Protein AF-A0AA35M141-F1 (afdb_monomer)

Solvent-accessible surface area (backbone atoms only — not comparable to full-atom values): 10469 Å² total; per-residue (Å²): 115,66,69,62,53,54,52,52,53,51,51,53,50,52,52,52,51,51,57,64,67,68,66,64,81,79,81,68,75,78,83,77,78,74,66,85,62,54,47,80,46,77,44,63,83,53,70,72,65,33,50,53,55,52,52,51,52,48,52,45,29,60,78,39,38,83,39,45,42,36,39,36,29,45,73,90,48,51,71,56,51,57,52,49,32,53,51,38,29,72,76,30,77,71,26,56,68,63,45,78,40,7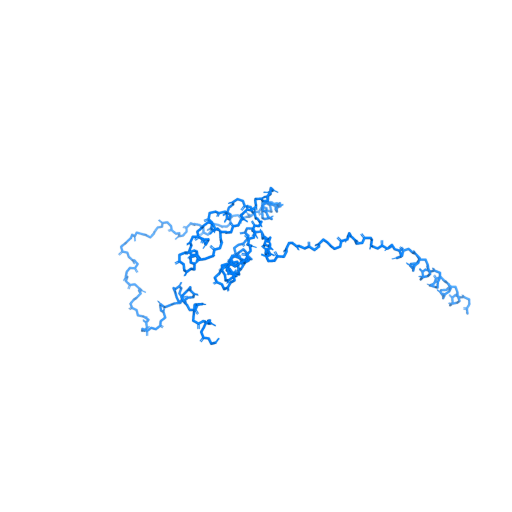8,49,90,76,74,56,72,78,76,68,52,77,81,67,85,72,80,79,72,78,79,76,80,76,74,83,83,74,68,98,82,70,76,86,74,81,81,82,85,72,77,98,79,88,87,55,83,83,66,43,69,76,57,62,68,66,70,78,79,78,125

Structure (mmCIF, N/CA/C/O backbone):
data_AF-A0AA35M141-F1
#
_entry.id   AF-A0AA35M141-F1
#
loop_
_atom_site.group_PDB
_atom_site.id
_atom_site.type_symbol
_atom_site.label_atom_id
_atom_site.label_alt_id
_atom_site.label_comp_id
_atom_site.label_asym_id
_atom_site.label_entity_id
_atom_site.label_seq_id
_atom_site.pdbx_PDB_ins_code
_atom_site.Cartn_x
_atom_site.Cartn_y
_atom_site.Cartn_z
_atom_site.occupancy
_atom_site.B_iso_or_equiv
_atom_site.auth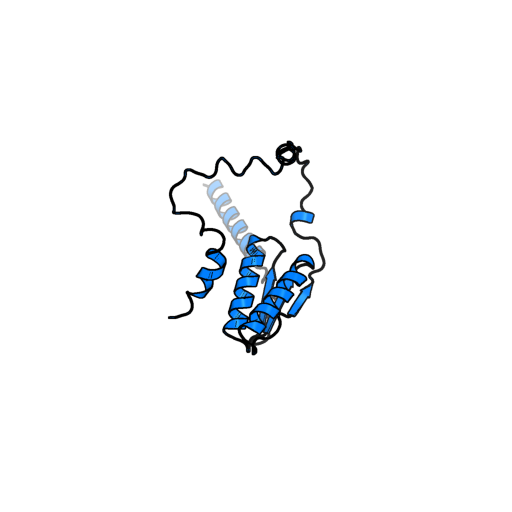_seq_id
_atom_site.auth_comp_id
_atom_site.auth_asym_id
_atom_site.auth_atom_id
_atom_site.pdbx_PDB_model_num
ATOM 1 N N . MET A 1 1 ? 8.895 -4.343 -65.685 1.00 69.69 1 MET A N 1
ATOM 2 C CA . MET A 1 1 ? 8.131 -5.394 -64.968 1.00 69.69 1 MET A CA 1
ATOM 3 C C . MET A 1 1 ? 8.953 -6.046 -63.851 1.00 69.69 1 MET A C 1
ATOM 5 O O . MET A 1 1 ? 8.459 -6.121 -62.736 1.00 69.69 1 MET A O 1
ATOM 9 N N . PHE A 1 2 ? 10.220 -6.403 -64.102 1.00 75.00 2 PHE A N 1
ATOM 10 C CA . PHE A 1 2 ? 11.123 -7.065 -63.142 1.00 75.0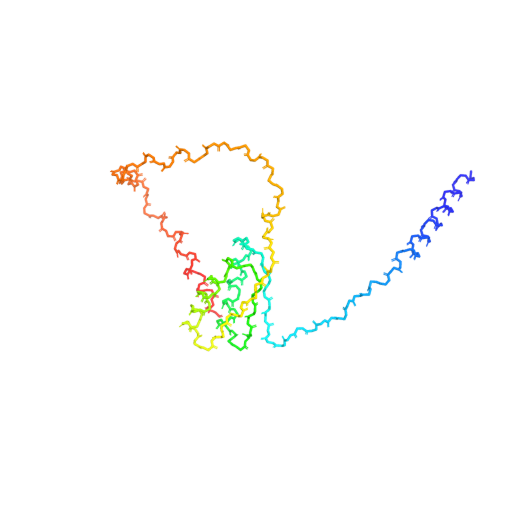0 2 PHE A CA 1
ATOM 11 C C . PHE A 1 2 ? 11.345 -6.350 -61.797 1.00 75.00 2 PHE A C 1
ATOM 13 O O . PHE A 1 2 ? 11.306 -7.001 -60.761 1.00 75.00 2 PHE A O 1
ATOM 20 N N . ILE A 1 3 ? 11.491 -5.019 -61.779 1.00 85.31 3 ILE A N 1
ATOM 21 C CA . ILE A 1 3 ? 11.687 -4.258 -60.526 1.00 85.31 3 ILE A CA 1
ATOM 22 C C . ILE A 1 3 ? 10.501 -4.417 -59.563 1.00 85.31 3 ILE A C 1
ATOM 24 O O . ILE A 1 3 ? 10.692 -4.563 -58.363 1.00 85.31 3 ILE A O 1
ATOM 28 N N . ARG A 1 4 ? 9.267 -4.446 -60.082 1.00 77.94 4 ARG A N 1
ATOM 29 C CA . ARG A 1 4 ? 8.067 -4.618 -59.249 1.00 77.94 4 ARG A CA 1
ATOM 30 C C . ARG A 1 4 ? 8.006 -6.016 -58.639 1.00 77.94 4 ARG A C 1
ATOM 32 O O . ARG A 1 4 ? 7.627 -6.151 -57.486 1.00 77.94 4 ARG A O 1
ATOM 39 N N . ILE A 1 5 ? 8.426 -7.031 -59.396 1.00 87.19 5 ILE A N 1
ATOM 40 C CA . ILE A 1 5 ? 8.489 -8.417 -58.921 1.00 87.19 5 ILE A CA 1
ATOM 41 C C . ILE A 1 5 ? 9.535 -8.538 -57.805 1.00 87.19 5 ILE A C 1
ATOM 43 O O . ILE A 1 5 ? 9.215 -9.081 -56.755 1.00 87.19 5 ILE A O 1
ATOM 47 N N . LEU A 1 6 ? 10.724 -7.949 -57.982 1.00 89.75 6 LEU A N 1
ATOM 48 C CA . LEU A 1 6 ? 11.794 -7.970 -56.977 1.00 89.75 6 LEU A CA 1
ATOM 49 C C . LEU A 1 6 ? 11.372 -7.304 -55.655 1.00 89.75 6 LEU A C 1
ATOM 51 O O . LEU A 1 6 ? 11.623 -7.845 -54.577 1.00 89.75 6 LEU A O 1
ATOM 55 N N . LEU A 1 7 ? 10.695 -6.153 -55.735 1.00 89.81 7 LEU A N 1
ATOM 56 C CA . LEU A 1 7 ? 10.190 -5.440 -54.557 1.00 89.81 7 LEU A CA 1
ATOM 57 C C . LEU A 1 7 ? 9.111 -6.241 -53.822 1.00 89.81 7 LEU A C 1
ATOM 59 O O . LEU A 1 7 ? 9.149 -6.332 -52.596 1.00 89.81 7 LEU A O 1
ATOM 63 N N . LEU A 1 8 ? 8.184 -6.858 -54.560 1.00 90.75 8 LEU A N 1
ATOM 64 C CA . LEU A 1 8 ? 7.135 -7.690 -53.971 1.00 90.75 8 LEU A CA 1
ATOM 65 C C . LEU A 1 8 ? 7.723 -8.916 -53.273 1.00 90.75 8 LEU A C 1
ATOM 67 O O . LEU A 1 8 ? 7.346 -9.202 -52.142 1.00 90.75 8 LEU A O 1
ATOM 71 N N . THR A 1 9 ? 8.688 -9.599 -53.895 1.00 91.25 9 THR A N 1
ATOM 72 C CA . THR A 1 9 ? 9.352 -10.755 -53.275 1.00 91.25 9 THR A CA 1
ATOM 73 C C . THR A 1 9 ? 10.167 -10.363 -52.047 1.00 91.25 9 THR A C 1
ATOM 75 O O . THR A 1 9 ? 10.114 -11.062 -51.040 1.00 91.25 9 THR A O 1
ATOM 78 N N . GLY A 1 10 ? 10.871 -9.226 -52.087 1.00 92.88 10 GLY A N 1
ATOM 79 C CA . GLY A 1 10 ? 11.631 -8.727 -50.940 1.00 92.88 10 GLY A CA 1
ATOM 80 C C . GLY A 1 10 ? 10.730 -8.376 -49.754 1.00 92.88 10 GLY A C 1
ATOM 81 O O . GLY A 1 10 ? 11.033 -8.755 -48.625 1.00 92.88 10 GLY A O 1
ATOM 82 N N . ALA A 1 11 ? 9.588 -7.732 -50.012 1.00 92.31 11 ALA A N 1
ATOM 83 C CA . ALA A 1 11 ? 8.597 -7.426 -48.982 1.00 92.31 11 ALA A CA 1
ATOM 84 C C . ALA A 1 11 ? 7.992 -8.698 -48.367 1.00 92.31 11 ALA A C 1
ATOM 86 O O . ALA A 1 11 ? 7.819 -8.773 -47.152 1.00 92.31 11 ALA A O 1
ATOM 87 N N . LEU A 1 12 ? 7.721 -9.714 -49.192 1.00 94.69 12 LEU A N 1
ATOM 88 C CA . LEU A 1 12 ? 7.166 -10.992 -48.740 1.00 94.69 12 LEU A CA 1
ATOM 89 C C . LEU A 1 12 ? 8.154 -11.747 -47.842 1.00 94.69 12 LEU A C 1
ATOM 91 O O . LEU A 1 12 ? 7.768 -12.249 -46.789 1.00 94.69 12 LEU A O 1
ATOM 95 N N . ILE A 1 13 ? 9.437 -11.756 -48.212 1.00 94.88 13 ILE A N 1
ATOM 96 C CA . ILE A 1 13 ? 10.504 -12.356 -47.401 1.00 94.88 13 ILE A CA 1
ATOM 97 C C . ILE A 1 13 ? 10.682 -11.582 -46.091 1.00 94.88 13 ILE A C 1
ATOM 99 O O . ILE A 1 13 ? 10.724 -12.195 -45.028 1.00 94.88 13 ILE A O 1
ATOM 103 N N . ALA A 1 14 ? 10.738 -10.249 -46.138 1.00 92.62 14 ALA A N 1
ATOM 104 C CA . ALA A 1 14 ? 10.888 -9.423 -44.940 1.00 92.62 14 ALA A CA 1
ATOM 105 C C . ALA A 1 14 ? 9.722 -9.615 -43.955 1.00 92.62 14 ALA A C 1
ATOM 107 O O . ALA A 1 14 ? 9.954 -9.753 -42.755 1.00 92.62 14 ALA A O 1
ATOM 108 N N . ALA A 1 15 ? 8.483 -9.696 -44.453 1.00 90.25 15 ALA A N 1
ATOM 109 C CA . ALA A 1 15 ? 7.307 -9.974 -43.631 1.00 90.25 15 ALA A CA 1
ATOM 110 C C . ALA A 1 15 ? 7.364 -11.374 -43.001 1.00 90.25 15 ALA A C 1
ATOM 112 O O . ALA A 1 15 ? 7.037 -11.538 -41.827 1.00 90.25 15 ALA A O 1
ATOM 113 N N . PHE A 1 16 ? 7.823 -12.374 -43.757 1.00 91.50 16 PHE A N 1
ATOM 114 C CA . PHE A 1 16 ? 7.967 -13.740 -43.258 1.00 91.50 16 PHE A CA 1
ATOM 115 C C . PHE A 1 16 ? 9.036 -13.837 -42.161 1.00 91.50 16 PHE A C 1
ATOM 117 O O . PHE A 1 16 ? 8.805 -14.447 -41.120 1.00 91.50 16 PHE A O 1
ATOM 124 N N . VAL A 1 17 ? 10.180 -13.172 -42.346 1.00 92.06 17 VAL A N 1
ATOM 125 C CA . VAL A 1 17 ? 11.247 -13.101 -41.336 1.00 92.06 17 VAL A CA 1
ATOM 126 C C . VAL A 1 17 ? 10.770 -12.358 -40.088 1.00 92.06 17 VAL A C 1
ATOM 128 O O . VAL A 1 17 ? 10.988 -12.843 -38.981 1.00 92.06 17 VAL A O 1
ATOM 131 N N . ALA A 1 18 ? 10.072 -11.229 -40.244 1.00 87.25 18 ALA A N 1
ATOM 132 C CA . ALA A 1 18 ? 9.508 -10.487 -39.118 1.00 87.25 18 ALA A CA 1
ATOM 133 C C . ALA A 1 18 ? 8.501 -11.332 -38.322 1.00 87.25 18 ALA A C 1
ATOM 135 O O . ALA A 1 18 ? 8.544 -11.340 -37.097 1.00 87.25 18 ALA A O 1
ATOM 136 N N . PHE A 1 19 ? 7.650 -12.104 -39.001 1.00 86.31 19 PHE A N 1
ATOM 137 C CA . PHE A 1 19 ? 6.692 -12.998 -38.351 1.00 86.31 19 PHE A CA 1
ATOM 138 C C . PHE A 1 19 ? 7.377 -14.093 -37.515 1.00 86.31 19 PHE A C 1
ATOM 140 O O . PHE A 1 19 ? 6.985 -14.346 -36.373 1.00 86.31 19 PHE A O 1
ATOM 147 N N . TYR A 1 20 ? 8.439 -14.704 -38.050 1.00 83.88 20 TYR A N 1
ATOM 148 C CA . TYR A 1 20 ? 9.210 -15.718 -37.325 1.00 83.88 20 TYR A CA 1
ATOM 149 C C . TYR A 1 20 ? 10.034 -15.133 -36.169 1.00 83.88 20 TYR A C 1
ATOM 151 O O . TYR A 1 20 ? 10.125 -15.768 -35.123 1.00 83.88 20 TYR A O 1
ATOM 159 N N . LEU A 1 21 ? 10.590 -13.923 -36.311 1.00 81.75 21 LEU A N 1
ATOM 160 C CA . LEU A 1 21 ? 11.329 -13.255 -35.229 1.00 81.75 21 LEU A CA 1
ATOM 161 C C . LEU A 1 21 ? 10.414 -12.692 -34.131 1.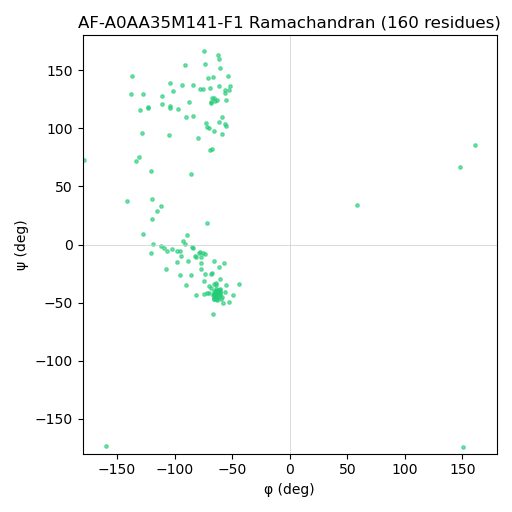00 81.75 21 LEU A C 1
ATOM 163 O O . LEU A 1 21 ? 10.815 -12.661 -32.972 1.00 81.75 21 LEU A O 1
ATOM 167 N N . SER A 1 22 ? 9.195 -12.257 -34.462 1.00 76.50 22 SER A N 1
ATOM 168 C CA . SER A 1 22 ? 8.241 -11.718 -33.479 1.00 76.50 22 SER A CA 1
ATOM 169 C C .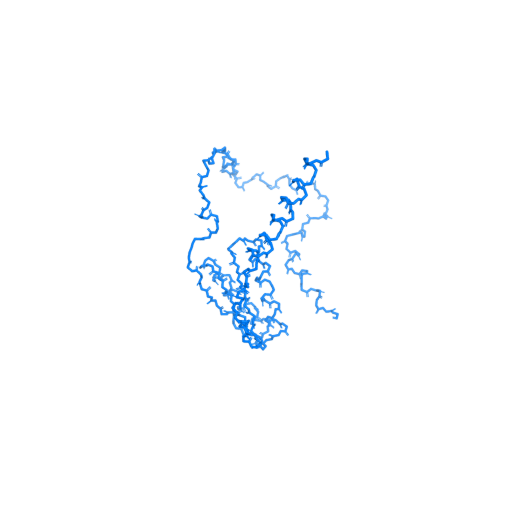 SER A 1 22 ? 7.609 -12.786 -32.584 1.00 76.50 22 SER A C 1
ATOM 171 O O . SER A 1 22 ? 6.940 -12.443 -31.611 1.00 76.50 22 SER A O 1
ATOM 173 N N . SER A 1 23 ? 7.828 -14.069 -32.871 1.00 66.88 23 SER A N 1
ATOM 174 C CA . SER A 1 23 ? 7.295 -15.176 -32.079 1.00 66.88 23 SER A CA 1
ATOM 175 C C . SER A 1 23 ? 8.219 -15.512 -30.904 1.00 66.88 23 SER A C 1
ATOM 177 O O . SER A 1 23 ? 8.739 -16.620 -30.817 1.00 66.88 23 SER A O 1
ATOM 179 N N . SER A 1 24 ? 8.438 -14.558 -29.996 1.00 73.75 24 SER A N 1
ATOM 180 C CA . SER A 1 24 ? 8.924 -14.879 -28.651 1.00 73.75 24 SER A CA 1
ATOM 181 C C . SER A 1 24 ? 7.690 -15.101 -27.781 1.00 73.75 24 SER A C 1
ATOM 183 O O . SER A 1 24 ? 6.972 -14.131 -27.527 1.00 73.75 24 SER A O 1
ATOM 185 N N . PRO A 1 25 ? 7.382 -16.338 -27.347 1.00 71.44 25 PRO A N 1
ATOM 186 C CA . PRO A 1 25 ? 6.355 -16.554 -26.344 1.00 71.44 25 PRO A CA 1
ATOM 187 C C . PRO A 1 25 ? 6.785 -15.765 -25.113 1.00 71.44 25 PRO A C 1
ATOM 189 O O . PRO A 1 25 ? 7.801 -16.072 -24.495 1.00 71.44 25 PRO A O 1
ATOM 192 N N . GLU A 1 26 ? 6.074 -14.685 -24.815 1.00 73.19 26 GLU A N 1
ATOM 193 C CA . GLU A 1 26 ? 6.271 -13.956 -23.575 1.00 73.19 26 GLU A CA 1
ATOM 194 C C . GLU A 1 26 ? 5.841 -14.911 -22.462 1.00 73.19 26 GLU A C 1
ATOM 196 O O . GLU A 1 26 ? 4.647 -15.123 -22.227 1.00 73.19 26 GLU A O 1
ATOM 201 N N . GLU A 1 27 ? 6.824 -15.584 -21.863 1.00 77.06 27 GLU A N 1
ATOM 202 C CA . GLU A 1 27 ? 6.637 -16.472 -20.726 1.00 77.06 27 GLU A CA 1
ATOM 203 C C . GLU A 1 27 ? 6.224 -15.595 -19.548 1.00 77.06 27 GLU A C 1
ATOM 205 O O . GLU A 1 27 ? 7.034 -15.109 -18.758 1.00 77.06 27 GLU A O 1
ATOM 210 N N . ARG A 1 28 ? 4.927 -15.283 -19.504 1.00 73.81 28 ARG A N 1
ATOM 211 C CA . ARG A 1 28 ? 4.353 -14.514 -18.416 1.00 73.81 28 ARG A CA 1
ATOM 212 C C . ARG A 1 28 ? 4.498 -15.367 -17.164 1.00 73.81 28 ARG A C 1
ATOM 214 O O . ARG A 1 28 ? 4.013 -16.504 -17.171 1.00 73.81 28 ARG A O 1
ATOM 221 N N . PRO A 1 29 ? 5.150 -14.855 -16.106 1.00 81.31 29 PRO A N 1
ATOM 222 C CA . PRO A 1 29 ? 5.238 -15.595 -14.862 1.00 81.31 29 PRO A CA 1
ATOM 223 C C . PRO A 1 29 ? 3.820 -15.980 -14.421 1.00 81.31 29 PRO A C 1
ATOM 225 O O . PRO A 1 29 ? 2.872 -15.222 -14.678 1.00 81.31 29 PRO A O 1
ATOM 228 N N . PRO A 1 30 ? 3.645 -17.158 -13.799 1.00 79.50 30 PRO A N 1
ATOM 229 C CA . PRO A 1 30 ? 2.335 -17.608 -13.360 1.00 79.50 30 PRO A CA 1
ATOM 230 C C . PRO A 1 30 ? 1.688 -16.515 -12.512 1.00 79.50 30 PRO A C 1
ATOM 232 O O . PRO A 1 30 ? 2.335 -15.928 -11.645 1.00 79.50 30 PRO A O 1
ATOM 235 N N . TYR A 1 31 ? 0.418 -16.218 -12.791 1.00 75.75 31 TYR A N 1
ATOM 236 C CA . TYR A 1 31 ? -0.321 -15.200 -12.056 1.00 75.75 31 TYR A CA 1
ATOM 237 C C . TYR A 1 31 ? -0.398 -15.605 -10.582 1.00 75.75 31 TYR A C 1
ATOM 239 O O . TYR A 1 31 ? -1.133 -16.522 -10.212 1.00 75.75 31 TYR A O 1
ATOM 247 N N . ILE A 1 32 ? 0.393 -14.937 -9.743 1.00 79.38 32 ILE A N 1
ATOM 248 C CA . ILE A 1 32 ? 0.374 -15.140 -8.300 1.00 79.38 32 ILE A CA 1
ATOM 249 C C . ILE A 1 32 ? -0.914 -14.496 -7.794 1.00 79.38 32 ILE A C 1
ATOM 251 O O . ILE A 1 32 ? -1.022 -13.272 -7.726 1.00 79.38 32 ILE A O 1
ATOM 255 N N . GLN A 1 33 ? -1.910 -15.322 -7.469 1.00 76.38 33 GLN A N 1
ATOM 256 C CA . GLN A 1 33 ? -3.103 -14.828 -6.795 1.00 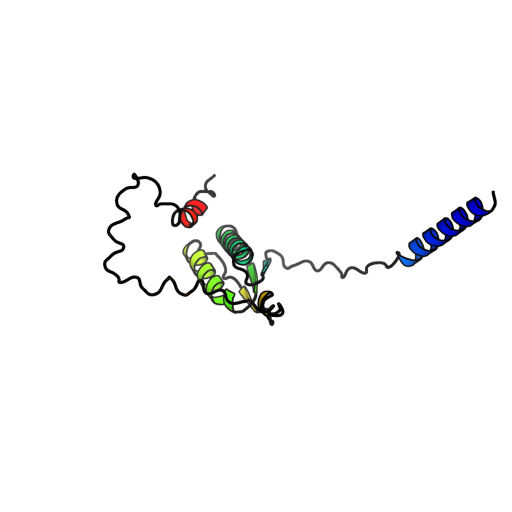76.38 33 GLN A CA 1
ATOM 257 C C . GLN A 1 33 ? -2.705 -14.277 -5.425 1.00 76.38 33 GLN A C 1
ATOM 259 O O . GLN A 1 33 ? -2.076 -14.967 -4.620 1.00 76.38 33 GLN A O 1
ATOM 264 N N . GLY A 1 34 ? -3.060 -13.015 -5.179 1.00 73.94 34 GLY A N 1
ATOM 265 C CA . GLY A 1 34 ? -2.869 -12.376 -3.884 1.00 73.94 34 GLY A CA 1
ATOM 266 C C . GLY A 1 34 ? -3.666 -13.074 -2.779 1.00 73.94 34 GLY A C 1
ATOM 267 O O . GLY A 1 34 ? -4.604 -13.834 -3.033 1.00 73.94 34 GLY A O 1
ATOM 268 N N . ARG A 1 35 ? -3.297 -12.806 -1.525 1.00 83.81 35 ARG A N 1
ATOM 269 C CA . ARG A 1 35 ? -4.030 -13.305 -0.356 1.00 83.81 35 ARG A CA 1
ATOM 270 C C . ARG A 1 35 ? -5.464 -12.757 -0.362 1.00 83.81 35 ARG A C 1
ATOM 272 O O . ARG A 1 35 ? -5.685 -11.580 -0.631 1.00 83.81 35 ARG A O 1
ATOM 279 N N . ASN A 1 36 ? -6.442 -13.615 -0.069 1.00 84.75 36 ASN A N 1
ATOM 280 C CA . ASN A 1 36 ? -7.842 -13.198 0.002 1.00 84.75 36 ASN A CA 1
ATOM 281 C C . ASN A 1 36 ? -8.063 -12.234 1.184 1.00 84.75 36 ASN A C 1
ATOM 283 O O . 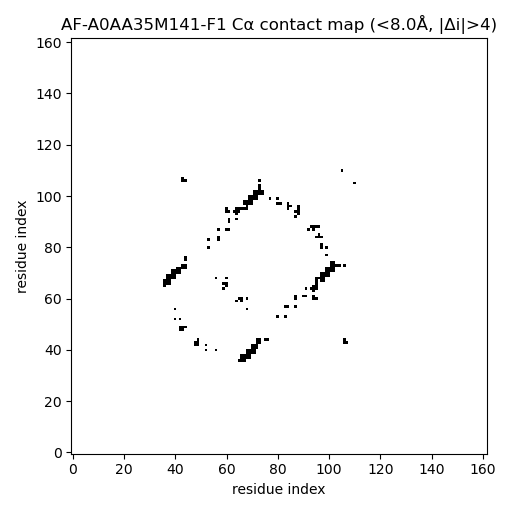ASN A 1 36 ? -7.470 -12.427 2.245 1.00 84.75 36 ASN A O 1
ATOM 287 N N . ARG A 1 37 ? -8.948 -11.244 1.002 1.00 88.56 37 ARG A N 1
ATOM 288 C CA . ARG A 1 37 ? -9.239 -10.152 1.952 1.00 88.56 37 ARG A CA 1
ATOM 289 C C . ARG A 1 37 ? -8.017 -9.306 2.308 1.00 88.56 37 ARG A C 1
ATOM 291 O O . ARG A 1 37 ? -7.903 -8.814 3.426 1.00 88.56 37 ARG A O 1
ATOM 298 N N . THR A 1 38 ? -7.113 -9.130 1.355 1.00 90.75 38 THR A N 1
ATOM 299 C CA . THR A 1 38 ? -5.913 -8.321 1.536 1.00 90.75 38 THR A CA 1
ATOM 300 C C . THR A 1 38 ? -5.809 -7.298 0.414 1.00 90.75 38 THR A C 1
ATOM 302 O O . THR A 1 38 ? -5.894 -7.649 -0.762 1.00 90.75 38 THR A O 1
ATOM 305 N N . ALA A 1 39 ? -5.614 -6.034 0.777 1.00 91.12 39 ALA A N 1
ATOM 306 C CA . ALA A 1 39 ? -5.346 -4.944 -0.149 1.00 91.12 39 ALA A CA 1
ATOM 307 C C . ALA A 1 39 ? -3.897 -4.479 0.028 1.00 91.12 39 ALA A C 1
ATOM 309 O O . ALA A 1 39 ? -3.473 -4.182 1.144 1.00 91.12 39 ALA A O 1
ATOM 310 N N . LEU A 1 40 ? -3.140 -4.415 -1.068 1.00 92.06 40 LEU A N 1
ATOM 311 C CA . LEU A 1 40 ? -1.779 -3.883 -1.087 1.00 92.06 40 LEU A CA 1
ATOM 312 C C . LEU A 1 40 ? -1.764 -2.565 -1.858 1.00 92.06 40 LEU A C 1
ATOM 314 O O . LEU A 1 40 ? -2.076 -2.536 -3.048 1.00 92.06 40 LEU A O 1
ATOM 318 N N . PHE A 1 41 ? -1.351 -1.498 -1.186 1.00 92.38 41 PHE A N 1
ATOM 319 C CA . PHE A 1 41 ? -1.071 -0.210 -1.805 1.00 92.38 41 PHE A CA 1
ATOM 320 C C . PHE A 1 41 ? 0.430 -0.048 -1.978 1.00 92.38 41 PHE A C 1
ATOM 322 O O . PHE A 1 41 ? 1.191 -0.269 -1.041 1.00 92.38 41 PHE A O 1
ATOM 329 N N . ILE A 1 42 ? 0.851 0.359 -3.171 1.00 90.75 42 ILE A N 1
ATOM 330 C CA . ILE A 1 42 ? 2.241 0.701 -3.465 1.00 90.75 42 ILE A CA 1
ATOM 331 C C . ILE A 1 42 ? 2.224 2.132 -3.975 1.00 90.75 42 ILE A C 1
ATOM 333 O O . ILE A 1 42 ? 1.594 2.412 -4.995 1.00 90.75 42 ILE A O 1
ATOM 337 N N . SER A 1 43 ? 2.879 3.046 -3.267 1.00 88.12 43 SER A N 1
ATOM 338 C CA . SER A 1 43 ? 2.918 4.449 -3.680 1.00 88.12 43 SER A CA 1
ATOM 339 C C . SER A 1 43 ? 4.304 5.039 -3.517 1.00 88.12 43 SER A C 1
ATOM 341 O O . SER A 1 43 ? 4.983 4.779 -2.529 1.00 88.12 43 SER A O 1
ATOM 343 N N . ASN A 1 44 ? 4.666 5.932 -4.430 1.00 83.88 44 ASN A N 1
ATOM 344 C CA . ASN A 1 44 ? 5.761 6.859 -4.207 1.00 83.88 44 ASN A CA 1
ATOM 345 C C . ASN A 1 44 ? 5.334 7.969 -3.220 1.00 83.88 44 ASN A C 1
ATOM 347 O O . ASN A 1 44 ? 4.151 8.153 -2.933 1.00 83.88 44 ASN A O 1
ATOM 351 N N . ILE A 1 45 ? 6.295 8.727 -2.699 1.00 79.94 45 ILE A N 1
ATOM 352 C CA . ILE A 1 45 ? 6.087 9.717 -1.629 1.00 79.94 45 ILE A CA 1
ATOM 353 C C . ILE A 1 45 ? 5.401 11.008 -2.152 1.00 79.94 45 ILE A C 1
ATOM 355 O O . ILE A 1 45 ? 5.017 11.874 -1.362 1.00 79.94 45 ILE A O 1
ATOM 359 N N . GLU A 1 46 ? 5.213 11.181 -3.469 1.00 80.94 46 GLU A N 1
ATOM 360 C CA . GLU A 1 46 ? 4.590 12.395 -4.016 1.00 80.94 46 GLU A CA 1
ATOM 361 C C . GLU A 1 46 ? 3.198 12.644 -3.415 1.00 80.94 46 GLU A C 1
ATOM 363 O O . GLU A 1 46 ? 2.333 11.764 -3.392 1.00 80.94 46 GLU A O 1
ATOM 368 N N . HIS A 1 47 ? 2.960 13.875 -2.954 1.00 73.81 47 HIS A N 1
ATOM 369 C CA . HIS A 1 47 ? 1.764 14.236 -2.185 1.00 73.81 47 HIS A CA 1
ATOM 370 C C . HIS A 1 47 ? 0.439 14.014 -2.923 1.00 73.81 47 HIS A C 1
ATOM 372 O O . HIS A 1 47 ? -0.566 13.746 -2.277 1.00 73.81 47 HIS A O 1
ATOM 378 N N . GLY A 1 48 ? 0.415 14.109 -4.254 1.00 81.62 48 GLY A N 1
ATOM 379 C CA . GLY A 1 48 ? -0.812 13.888 -5.022 1.00 81.62 48 GLY A CA 1
ATOM 380 C C . GLY A 1 48 ? -1.277 12.436 -4.941 1.00 81.62 48 GLY A C 1
ATOM 381 O O . GLY A 1 48 ? -2.367 12.148 -4.452 1.00 81.62 48 GLY A O 1
ATOM 382 N N . LEU A 1 49 ? -0.424 11.514 -5.389 1.00 81.94 49 LEU A N 1
ATOM 383 C CA . LEU A 1 49 ? -0.779 10.102 -5.505 1.00 81.94 49 LEU A CA 1
ATOM 384 C C . LEU A 1 49 ? -0.888 9.422 -4.133 1.00 81.94 49 LEU A C 1
ATOM 386 O O . LEU A 1 49 ? -1.843 8.682 -3.896 1.00 81.94 49 LEU A O 1
ATOM 390 N N . SER A 1 50 ? 0.043 9.716 -3.219 1.00 85.31 50 SER A N 1
ATOM 391 C CA . SER A 1 50 ? 0.056 9.121 -1.876 1.00 85.31 50 SER A CA 1
ATOM 392 C C . SER A 1 50 ? -1.190 9.478 -1.061 1.00 85.31 50 SER A C 1
ATOM 394 O O . SER A 1 50 ? -1.772 8.602 -0.433 1.00 85.31 50 SER A O 1
ATOM 396 N N . ASN A 1 51 ? -1.674 10.723 -1.119 1.00 89.50 51 ASN A N 1
ATOM 397 C CA . ASN A 1 51 ? -2.870 11.121 -0.370 1.00 89.50 51 ASN A CA 1
ATOM 398 C C . ASN A 1 51 ? -4.129 10.380 -0.837 1.00 89.50 51 ASN A C 1
ATOM 400 O O . ASN A 1 51 ? -4.949 9.999 -0.005 1.00 89.50 51 ASN A O 1
ATOM 404 N N . VAL A 1 52 ? -4.271 10.147 -2.147 1.00 90.12 52 VAL A N 1
ATOM 405 C CA . VAL A 1 52 ? -5.399 9.372 -2.687 1.00 90.12 52 VAL A CA 1
ATOM 406 C C . VAL A 1 52 ? -5.344 7.939 -2.166 1.00 90.12 52 VAL A C 1
ATOM 408 O O . VAL A 1 52 ? -6.340 7.445 -1.653 1.00 90.12 52 VAL A O 1
ATOM 411 N N . HIS A 1 53 ? -4.170 7.305 -2.213 1.00 92.25 53 HIS A N 1
ATOM 412 C CA . HIS A 1 53 ? -3.993 5.929 -1.739 1.00 92.25 53 HIS A CA 1
ATOM 413 C C . HIS A 1 53 ? -4.271 5.807 -0.237 1.00 92.25 53 HIS A C 1
ATOM 415 O O . HIS A 1 53 ? -4.935 4.868 0.192 1.00 92.25 53 HIS A O 1
ATOM 421 N N . ILE A 1 54 ? -3.831 6.785 0.556 1.00 91.69 54 ILE A N 1
ATOM 422 C CA . ILE A 1 54 ? -4.108 6.854 1.994 1.00 91.69 54 ILE A CA 1
ATOM 423 C C . ILE A 1 54 ? -5.609 7.024 2.267 1.00 91.69 54 ILE A C 1
ATOM 425 O O . ILE A 1 54 ? -6.156 6.336 3.127 1.00 91.69 54 ILE A O 1
ATOM 429 N N . ALA A 1 55 ? -6.293 7.908 1.535 1.00 91.69 55 ALA A N 1
ATOM 430 C CA . ALA A 1 55 ? -7.733 8.112 1.691 1.00 91.69 55 ALA A CA 1
ATOM 431 C C . ALA A 1 55 ? -8.522 6.847 1.320 1.00 91.69 55 ALA A C 1
ATOM 433 O O . ALA A 1 55 ? -9.439 6.450 2.040 1.00 91.69 55 ALA A O 1
ATOM 434 N N . THR A 1 56 ? -8.128 6.173 0.238 1.00 93.44 56 THR A N 1
ATOM 435 C CA . THR A 1 56 ? -8.711 4.888 -0.156 1.00 93.44 56 THR A CA 1
ATOM 436 C C . THR A 1 56 ? -8.465 3.818 0.907 1.00 93.44 56 THR A C 1
ATOM 438 O O . THR A 1 56 ? -9.404 3.122 1.283 1.00 93.44 56 THR A O 1
ATOM 441 N N . ALA A 1 57 ? -7.247 3.718 1.447 1.00 92.44 57 ALA A N 1
ATOM 442 C CA . ALA A 1 57 ? -6.921 2.793 2.531 1.00 92.44 57 ALA A CA 1
ATOM 443 C C . ALA A 1 57 ? -7.786 3.037 3.782 1.00 92.44 57 ALA A C 1
ATOM 445 O O . ALA A 1 57 ? -8.348 2.085 4.322 1.00 92.44 57 ALA A O 1
ATOM 446 N N . SER A 1 58 ? -7.964 4.300 4.194 1.00 91.75 58 SER A N 1
ATOM 447 C CA . SER A 1 58 ? -8.856 4.665 5.309 1.00 91.75 58 SER A CA 1
ATOM 448 C C . SER A 1 58 ? -10.297 4.245 5.031 1.00 91.75 58 SER A C 1
ATOM 450 O O . SER A 1 58 ? -10.929 3.610 5.867 1.00 91.75 58 SER A O 1
ATOM 452 N N . SER A 1 59 ? -10.810 4.537 3.832 1.00 92.81 59 SER A N 1
ATOM 453 C CA . SER A 1 59 ? -12.179 4.184 3.448 1.00 92.81 59 SER A CA 1
ATOM 454 C C . SER A 1 59 ? -12.417 2.670 3.450 1.00 92.81 59 SER A C 1
ATOM 456 O O . SER A 1 59 ? -13.470 2.218 3.902 1.00 92.81 59 SER A O 1
ATOM 458 N N . ILE A 1 60 ? -11.442 1.872 3.003 1.00 92.19 60 ILE A N 1
ATOM 459 C CA . ILE A 1 60 ? -11.530 0.407 3.063 1.00 92.19 60 ILE A CA 1
ATOM 460 C C . ILE A 1 60 ? -11.606 -0.061 4.514 1.00 92.19 60 ILE A C 1
ATOM 462 O O . ILE A 1 60 ? -12.490 -0.843 4.838 1.00 92.19 60 ILE A O 1
ATOM 466 N N . LEU A 1 61 ? -10.733 0.440 5.388 1.00 91.56 61 LEU A N 1
ATOM 467 C CA . LEU A 1 61 ? -10.727 0.055 6.801 1.00 91.56 61 LEU A CA 1
ATOM 468 C C . LEU A 1 61 ? -12.007 0.471 7.540 1.00 91.56 61 LEU A C 1
ATOM 470 O O . LEU A 1 61 ? -12.457 -0.241 8.435 1.00 91.56 61 LEU A O 1
ATOM 474 N N . GLU A 1 62 ? -12.604 1.603 7.163 1.00 91.56 62 GLU A N 1
ATOM 475 C CA . GLU A 1 62 ? -13.857 2.084 7.749 1.00 91.56 62 GLU A CA 1
ATOM 476 C C . GLU A 1 62 ? -15.062 1.220 7.358 1.00 91.56 62 GLU A C 1
ATOM 478 O O . GLU A 1 62 ? -15.905 0.941 8.210 1.00 91.56 62 GLU A O 1
ATOM 483 N N . ASN A 1 63 ? -15.146 0.809 6.089 1.00 91.81 63 ASN A N 1
ATOM 484 C CA . ASN A 1 63 ? -16.316 0.111 5.541 1.00 91.81 63 ASN A CA 1
ATOM 485 C C . ASN A 1 63 ? -16.182 -1.422 5.567 1.00 91.81 63 ASN A C 1
ATOM 487 O O . ASN A 1 63 ? -17.189 -2.126 5.620 1.00 91.81 63 ASN A O 1
ATOM 491 N N . TYR A 1 64 ? -14.953 -1.939 5.537 1.00 92.62 64 TYR A N 1
ATOM 492 C CA . TYR A 1 64 ? -14.629 -3.365 5.445 1.00 92.62 64 TYR A CA 1
ATOM 493 C C . TYR A 1 64 ? -13.541 -3.731 6.471 1.00 92.62 64 TYR A C 1
ATOM 495 O O . TYR A 1 64 ? -12.385 -3.971 6.108 1.00 92.62 64 TYR A O 1
ATOM 503 N N . PRO A 1 65 ? -13.882 -3.770 7.774 1.00 88.00 65 PRO A N 1
ATOM 504 C CA . PRO A 1 65 ? -12.911 -3.979 8.854 1.00 88.00 65 PRO A CA 1
ATOM 505 C C . PRO A 1 65 ? -12.249 -5.370 8.838 1.00 88.00 65 PRO A C 1
ATOM 507 O O . PRO A 1 65 ? -11.245 -5.598 9.513 1.00 88.00 65 PRO A O 1
ATOM 510 N N . ASP A 1 66 ? -12.796 -6.321 8.080 1.00 89.75 66 ASP A N 1
ATOM 511 C CA . ASP A 1 66 ? -12.240 -7.660 7.902 1.00 89.75 66 ASP A CA 1
ATOM 512 C C . ASP A 1 66 ? -11.043 -7.697 6.934 1.00 89.75 66 ASP A C 1
ATOM 514 O O . ASP A 1 66 ? -10.224 -8.624 7.021 1.00 89.75 66 ASP A O 1
ATOM 518 N N . ILE A 1 67 ? -10.904 -6.687 6.067 1.00 91.31 67 ILE A N 1
ATOM 519 C CA . ILE A 1 67 ? -9.832 -6.581 5.072 1.00 91.31 67 ILE A CA 1
ATOM 520 C C . ILE A 1 67 ? -8.526 -6.105 5.721 1.00 91.31 67 ILE A C 1
ATOM 522 O O . ILE A 1 67 ? -8.482 -5.141 6.480 1.00 91.31 67 ILE A O 1
ATOM 526 N N . GLU A 1 68 ? -7.431 -6.782 5.386 1.00 92.94 68 GLU A N 1
ATOM 527 C CA . GLU A 1 68 ? -6.075 -6.397 5.779 1.00 92.94 68 GLU A CA 1
ATOM 528 C C . GLU A 1 68 ? -5.486 -5.432 4.760 1.00 92.94 68 GLU A C 1
ATOM 530 O O . GLU A 1 68 ? -5.385 -5.751 3.574 1.00 92.94 68 GLU A O 1
ATOM 535 N N . VAL A 1 69 ? -5.082 -4.252 5.224 1.00 93.25 69 VAL A N 1
ATOM 536 C CA . VAL A 1 69 ? -4.468 -3.238 4.372 1.00 93.25 69 VAL A CA 1
ATOM 537 C C . VAL A 1 69 ? -2.966 -3.208 4.621 1.00 93.25 69 VAL A C 1
ATOM 539 O O . VAL A 1 69 ? -2.506 -2.882 5.715 1.00 93.25 69 VAL A O 1
ATOM 542 N N . HIS A 1 70 ? -2.205 -3.526 3.579 1.00 94.12 70 HIS A N 1
ATOM 543 C CA . HIS A 1 70 ? -0.760 -3.364 3.536 1.00 94.12 70 HIS A CA 1
ATOM 544 C C . HIS A 1 70 ? -0.406 -2.148 2.694 1.00 94.12 70 HIS A C 1
ATOM 546 O O . HIS A 1 70 ? -0.982 -1.928 1.626 1.00 94.12 70 HIS A O 1
ATOM 552 N N . TYR A 1 71 ? 0.571 -1.380 3.154 1.00 93.62 71 TYR A N 1
ATOM 553 C CA . TYR A 1 71 ? 1.004 -0.172 2.476 1.00 93.62 71 TYR A CA 1
ATOM 554 C C . TYR A 1 71 ? 2.520 -0.186 2.317 1.00 93.62 71 TYR A C 1
ATOM 556 O O . TYR A 1 71 ? 3.243 -0.145 3.306 1.00 93.62 71 TYR A O 1
ATOM 564 N N . ALA A 1 72 ? 2.993 -0.232 1.076 1.00 92.44 72 ALA A N 1
ATOM 565 C CA . ALA A 1 72 ? 4.404 -0.194 0.731 1.00 92.44 72 ALA A CA 1
ATOM 566 C C . ALA A 1 72 ? 4.796 1.194 0.199 1.00 92.44 72 ALA A C 1
ATOM 568 O O . ALA A 1 72 ? 4.248 1.663 -0.805 1.00 92.44 72 ALA A O 1
ATOM 569 N N . SER A 1 73 ? 5.718 1.869 0.886 1.00 90.38 73 SER A N 1
ATOM 570 C CA . SER A 1 73 ? 6.231 3.199 0.515 1.00 90.38 73 SER A CA 1
ATOM 571 C C . SER A 1 73 ? 7.580 3.456 1.190 1.00 90.38 73 SER A C 1
ATOM 573 O O . SER A 1 73 ? 8.139 2.566 1.811 1.00 90.38 73 SER A O 1
ATOM 575 N N . PHE A 1 74 ? 8.125 4.661 1.072 1.00 88.81 74 PHE A N 1
ATOM 576 C CA . PHE A 1 74 ? 9.368 5.059 1.733 1.00 88.81 74 PHE A CA 1
ATOM 577 C C . PHE A 1 74 ? 9.092 5.683 3.113 1.00 88.81 74 PHE A C 1
ATOM 579 O O . PHE A 1 74 ? 8.039 6.305 3.310 1.00 88.81 74 PHE A O 1
ATOM 586 N N . SER A 1 75 ? 10.065 5.610 4.033 1.00 85.56 75 SER A N 1
ATOM 587 C CA . SER A 1 75 ? 9.950 5.953 5.475 1.00 85.56 75 SER A CA 1
ATOM 588 C C . SER A 1 75 ? 9.199 7.241 5.810 1.00 85.56 75 SER A C 1
ATOM 590 O O . SER A 1 75 ? 8.478 7.304 6.798 1.00 85.56 75 SER A O 1
ATOM 592 N N . SER A 1 76 ? 9.300 8.272 4.973 1.00 82.81 76 SER A N 1
ATOM 593 C CA . SER A 1 76 ? 8.583 9.544 5.160 1.00 82.81 76 SER A CA 1
ATOM 594 C C . SER A 1 76 ? 7.046 9.441 5.266 1.00 82.81 76 SER A C 1
ATOM 596 O O . SER A 1 76 ? 6.398 10.419 5.652 1.00 82.81 76 SER A O 1
ATOM 598 N N . LEU A 1 77 ? 6.448 8.309 4.876 1.00 84.44 77 LEU A N 1
ATOM 599 C CA . LEU A 1 77 ? 5.000 8.096 4.899 1.00 84.44 77 LEU A CA 1
ATOM 600 C C . LEU A 1 77 ? 4.511 7.324 6.135 1.00 84.44 77 LEU A C 1
ATOM 602 O O . LEU A 1 77 ? 3.317 7.380 6.429 1.00 84.44 77 LEU A O 1
ATOM 606 N N . ASP A 1 78 ? 5.407 6.673 6.875 1.00 86.94 78 ASP A N 1
ATOM 607 C CA . ASP A 1 78 ? 5.065 5.810 8.014 1.00 86.94 78 ASP A CA 1
ATOM 608 C C . ASP A 1 78 ? 4.273 6.569 9.095 1.00 86.94 78 ASP A C 1
ATOM 610 O O . ASP A 1 78 ? 3.136 6.226 9.424 1.00 86.94 78 ASP A O 1
ATOM 614 N N . ASP A 1 79 ? 4.784 7.732 9.516 1.00 88.38 79 ASP A N 1
ATOM 615 C CA . ASP A 1 79 ? 4.123 8.608 10.494 1.00 88.38 79 ASP A CA 1
ATOM 616 C C . ASP A 1 79 ? 2.696 9.009 10.090 1.00 88.38 79 ASP A C 1
ATOM 618 O O . ASP A 1 79 ? 1.818 9.203 10.938 1.00 88.38 79 ASP A O 1
ATOM 622 N N . LYS A 1 80 ? 2.450 9.183 8.786 1.00 88.00 80 LYS A N 1
ATOM 623 C CA . LYS A 1 80 ? 1.127 9.557 8.270 1.00 88.00 80 LYS A CA 1
ATOM 624 C C . LYS A 1 80 ? 0.178 8.368 8.318 1.00 88.00 80 LYS A C 1
ATOM 626 O O . LYS A 1 80 ? -0.966 8.536 8.740 1.00 88.00 80 LYS A O 1
ATOM 631 N N . LEU A 1 81 ? 0.652 7.187 7.934 1.00 89.75 81 LEU A N 1
ATOM 632 C CA . LEU A 1 81 ? -0.129 5.952 7.975 1.00 89.75 81 LEU A CA 1
ATOM 633 C C . LEU A 1 81 ? -0.498 5.578 9.413 1.00 89.75 81 LEU A C 1
ATOM 635 O O . LEU A 1 81 ? -1.660 5.270 9.674 1.00 89.75 81 LEU A O 1
ATOM 639 N N . ALA A 1 82 ? 0.429 5.726 10.362 1.00 91.00 82 ALA A N 1
ATOM 640 C CA . ALA A 1 82 ? 0.163 5.499 11.781 1.00 91.00 82 ALA A CA 1
ATOM 641 C C . ALA A 1 82 ? -0.935 6.431 12.331 1.00 91.00 82 ALA A C 1
ATOM 643 O O . ALA A 1 82 ? -1.792 6.012 13.113 1.00 91.00 82 ALA A O 1
ATOM 644 N N . ARG A 1 83 ? -0.952 7.705 11.911 1.00 89.94 83 ARG A N 1
ATOM 645 C CA . ARG A 1 83 ? -2.013 8.657 12.297 1.00 89.94 83 ARG A CA 1
ATOM 646 C C . ARG A 1 83 ? -3.365 8.278 11.707 1.00 89.94 83 ARG A C 1
ATOM 648 O O . ARG A 1 83 ? -4.365 8.347 12.417 1.00 89.94 83 ARG A O 1
ATOM 655 N N . VAL A 1 84 ? -3.391 7.883 10.437 1.00 88.94 84 VAL A N 1
ATOM 656 C CA . VAL A 1 84 ? -4.621 7.478 9.744 1.00 88.94 84 VAL A CA 1
ATOM 657 C C . VAL A 1 84 ? -5.187 6.209 10.366 1.00 88.94 84 VAL A C 1
ATOM 659 O O . VAL A 1 84 ? -6.351 6.202 10.736 1.00 88.94 84 VAL A O 1
ATOM 662 N N . SER A 1 85 ? -4.349 5.201 10.610 1.00 89.94 85 SER A N 1
ATOM 663 C CA . SER A 1 85 ? -4.733 3.967 11.302 1.00 89.94 85 SER A CA 1
ATOM 664 C C . SER A 1 85 ? -5.416 4.247 12.650 1.00 89.94 85 SER A C 1
ATOM 666 O O . SER A 1 85 ? -6.530 3.787 12.900 1.00 89.94 85 SER A O 1
ATOM 668 N N . LYS A 1 86 ? -4.808 5.100 13.488 1.00 91.00 86 LYS A N 1
ATOM 669 C CA . LYS A 1 86 ? -5.392 5.511 14.777 1.00 91.00 86 LYS A CA 1
ATOM 670 C C . LYS A 1 86 ? -6.715 6.256 14.619 1.00 91.00 86 LYS A C 1
ATOM 672 O O . LYS A 1 86 ? -7.632 6.044 15.408 1.00 91.00 86 LYS A O 1
ATOM 677 N N . PHE A 1 87 ? -6.818 7.136 13.625 1.00 89.31 87 PHE A N 1
ATOM 678 C CA . PHE A 1 87 ? -8.051 7.871 13.349 1.00 89.31 87 PHE A CA 1
ATOM 679 C C . PHE A 1 87 ? -9.179 6.930 12.910 1.00 89.31 87 PHE A C 1
ATOM 681 O O . PHE A 1 87 ? -10.295 7.018 13.421 1.00 89.31 87 PHE A O 1
ATOM 688 N N . THR A 1 88 ? -8.878 5.984 12.023 1.00 88.69 88 THR A N 1
ATOM 689 C CA . THR A 1 88 ? -9.846 4.993 11.559 1.00 88.69 88 THR A CA 1
ATOM 690 C C . THR A 1 88 ? -10.296 4.076 12.692 1.00 88.69 88 THR A C 1
ATOM 692 O O . THR A 1 88 ? -11.492 3.848 12.831 1.00 88.69 88 THR A O 1
ATOM 695 N N . GLN A 1 89 ? -9.387 3.627 13.561 1.00 90.88 89 GLN A N 1
ATOM 696 C CA . GLN A 1 89 ? -9.736 2.841 14.753 1.00 90.88 89 GLN A CA 1
ATOM 697 C C . GLN A 1 89 ? -10.598 3.623 15.751 1.00 90.88 89 GLN A C 1
ATOM 699 O O . GLN A 1 89 ? -11.483 3.053 16.385 1.00 90.88 89 GLN A O 1
ATOM 704 N N . ALA A 1 90 ? -10.376 4.935 15.880 1.00 89.94 90 ALA A N 1
ATOM 705 C CA . ALA A 1 90 ? -11.217 5.786 16.719 1.00 89.94 90 ALA A CA 1
ATOM 706 C C . ALA A 1 90 ? -12.656 5.890 16.183 1.00 89.94 90 ALA A C 1
ATOM 708 O O . ALA A 1 90 ? -13.596 5.976 16.972 1.00 89.94 90 ALA A O 1
ATOM 709 N N . LYS A 1 91 ? -12.835 5.866 14.855 1.00 90.00 91 LYS A N 1
ATOM 710 C CA . LYS A 1 91 ? -14.152 5.899 14.198 1.00 90.00 91 LYS A CA 1
ATOM 711 C C . LYS A 1 91 ? -14.823 4.522 14.166 1.00 90.00 91 LYS A C 1
ATOM 713 O O . LYS A 1 91 ? -16.007 4.406 14.471 1.00 90.00 91 LYS A O 1
ATOM 718 N N . THR A 1 92 ? -14.055 3.491 13.840 1.00 88.69 92 THR A N 1
ATOM 719 C CA . THR A 1 92 ? -14.491 2.101 13.722 1.00 88.69 92 THR A CA 1
ATOM 720 C C . THR A 1 92 ? -13.554 1.225 14.558 1.00 88.69 92 THR A C 1
ATOM 722 O O . THR A 1 92 ? -12.513 0.800 14.060 1.00 88.69 92 THR A O 1
ATOM 725 N N . PRO A 1 93 ? -13.915 0.882 15.809 1.00 89.69 93 PRO A N 1
ATOM 726 C CA . PRO A 1 93 ? -13.046 0.101 16.700 1.00 89.69 93 PRO A CA 1
ATOM 727 C C . PRO A 1 93 ? -12.691 -1.302 16.188 1.00 89.69 93 PRO A C 1
ATOM 729 O O . PRO A 1 93 ? -11.738 -1.910 16.662 1.00 89.69 93 PRO A O 1
ATOM 732 N N . ALA A 1 94 ? -13.469 -1.828 15.238 1.00 88.31 94 ALA A N 1
ATOM 733 C CA . ALA A 1 94 ? -13.219 -3.114 14.592 1.00 88.31 94 ALA A CA 1
ATOM 734 C C . ALA A 1 94 ? -12.179 -3.040 13.456 1.00 88.31 94 ALA A C 1
ATOM 736 O O . ALA A 1 94 ? -11.766 -4.084 12.956 1.00 88.31 94 ALA A O 1
ATOM 737 N N . ALA A 1 95 ? -11.781 -1.839 13.024 1.00 89.06 95 ALA A N 1
ATOM 738 C CA . ALA A 1 95 ? -10.838 -1.663 11.928 1.00 89.06 95 ALA A CA 1
ATOM 739 C C . ALA A 1 95 ? -9.427 -2.124 12.321 1.00 89.06 95 ALA A C 1
ATOM 741 O O . ALA A 1 95 ? -8.912 -1.787 13.389 1.00 89.06 95 ALA A O 1
ATOM 742 N N . LYS A 1 96 ? -8.782 -2.877 11.427 1.00 90.25 96 LYS A N 1
ATOM 743 C CA . LYS A 1 96 ? -7.392 -3.314 11.596 1.00 90.25 96 LYS A CA 1
ATOM 744 C C . LYS A 1 96 ? -6.413 -2.155 11.377 1.00 90.25 96 LYS A C 1
ATOM 746 O O . LYS A 1 96 ? -6.710 -1.189 10.682 1.00 90.25 96 LYS A O 1
ATOM 751 N N . GLU A 1 97 ? -5.225 -2.266 11.966 1.00 92.69 97 GLU A N 1
ATOM 752 C CA . GLU A 1 97 ? -4.115 -1.348 11.699 1.00 92.69 97 GLU A CA 1
ATOM 753 C C . GLU A 1 97 ? -3.528 -1.562 10.294 1.00 92.69 97 GLU A C 1
ATOM 755 O O . GLU A 1 97 ? -3.430 -2.694 9.815 1.00 92.69 97 GLU A O 1
ATOM 760 N N . ILE A 1 98 ? -3.116 -0.471 9.638 1.00 92.88 98 ILE A N 1
ATOM 761 C CA . ILE A 1 98 ? -2.398 -0.532 8.358 1.00 92.88 98 ILE A CA 1
ATOM 762 C C . ILE A 1 98 ? -1.009 -1.129 8.597 1.00 92.88 98 ILE A C 1
ATOM 764 O O . ILE A 1 98 ? -0.215 -0.578 9.354 1.00 92.88 98 ILE A O 1
ATOM 768 N N . THR A 1 99 ? -0.685 -2.221 7.904 1.00 93.94 99 THR A N 1
ATOM 769 C CA . THR A 1 99 ? 0.658 -2.813 7.961 1.00 93.94 99 THR A CA 1
ATOM 770 C C . THR A 1 99 ? 1.581 -2.098 6.979 1.00 93.94 99 THR A C 1
ATOM 772 O O . THR A 1 99 ? 1.423 -2.235 5.762 1.00 93.94 99 THR A O 1
ATOM 775 N N . TYR A 1 100 ? 2.543 -1.343 7.499 1.00 93.12 100 TYR A N 1
ATOM 776 C CA . TYR A 1 100 ? 3.512 -0.611 6.692 1.00 93.12 100 TYR A CA 1
ATOM 777 C C . TYR A 1 100 ? 4.703 -1.489 6.276 1.00 93.12 100 TYR A C 1
ATOM 779 O O . TYR A 1 100 ? 5.247 -2.242 7.082 1.00 93.12 100 TYR A O 1
ATOM 787 N N . HIS A 1 101 ? 5.108 -1.365 5.012 1.00 93.31 101 HIS A N 1
ATOM 788 C CA . HIS A 1 101 ? 6.304 -1.979 4.442 1.00 93.31 101 HIS A CA 1
ATOM 789 C C . HIS A 1 101 ? 7.191 -0.884 3.858 1.00 93.31 101 HIS A C 1
ATOM 791 O O . HIS A 1 101 ? 6.787 -0.175 2.933 1.00 93.31 101 HIS A O 1
ATOM 797 N N . GLU A 1 102 ? 8.404 -0.743 4.380 1.00 90.50 102 GLU A N 1
ATOM 798 C CA . GLU A 1 102 ? 9.356 0.211 3.824 1.00 90.50 102 GLU A CA 1
ATOM 799 C C . GLU A 1 102 ? 9.953 -0.316 2.513 1.00 90.50 102 GLU A C 1
ATOM 801 O O . GLU A 1 102 ? 10.355 -1.474 2.404 1.00 90.50 102 GLU A O 1
ATOM 806 N N . ILE A 1 103 ? 9.993 0.551 1.506 1.00 89.25 103 ILE A N 1
ATOM 807 C CA . ILE A 1 103 ? 10.682 0.332 0.242 1.00 89.25 103 ILE A CA 1
ATOM 808 C C . ILE A 1 103 ? 12.048 1.003 0.344 1.00 89.25 103 ILE A C 1
ATOM 810 O O . ILE A 1 103 ? 12.145 2.229 0.438 1.00 89.25 103 ILE A O 1
ATOM 814 N N . ASP A 1 104 ? 13.097 0.191 0.267 1.00 84.81 104 ASP A N 1
ATOM 815 C CA . ASP A 1 104 ? 14.468 0.678 0.214 1.00 84.81 104 ASP A CA 1
ATOM 816 C C . ASP A 1 104 ? 14.726 1.407 -1.106 1.00 84.81 104 ASP A C 1
ATOM 818 O O . ASP A 1 104 ? 14.538 0.866 -2.200 1.00 84.81 104 ASP A O 1
ATOM 822 N N . GLY A 1 105 ? 15.207 2.644 -1.016 1.00 80.75 105 GLY A N 1
ATOM 823 C CA . GLY A 1 105 ? 15.658 3.383 -2.185 1.00 80.75 105 GLY A CA 1
ATOM 824 C C . GLY A 1 105 ? 15.494 4.886 -2.069 1.00 80.75 105 GLY A C 1
ATOM 825 O O . GLY A 1 105 ? 15.128 5.443 -1.036 1.00 80.75 105 GLY A O 1
ATOM 826 N N . LYS A 1 106 ? 15.786 5.551 -3.183 1.00 78.88 106 LYS A N 1
ATOM 827 C CA . LYS A 1 106 ? 15.566 6.983 -3.347 1.00 78.88 106 LYS A CA 1
ATOM 828 C C . LYS A 1 106 ? 14.205 7.219 -3.978 1.00 78.88 106 LYS A C 1
ATOM 830 O O . LYS A 1 106 ? 13.846 6.556 -4.952 1.00 78.88 106 LYS A O 1
ATOM 835 N N . ALA A 1 107 ? 13.487 8.206 -3.458 1.00 74.38 107 ALA A N 1
ATOM 836 C CA . ALA A 1 107 ? 12.269 8.682 -4.089 1.00 74.38 107 ALA A CA 1
ATOM 837 C C . ALA A 1 107 ? 12.582 9.208 -5.494 1.00 74.38 107 ALA A C 1
ATOM 839 O O . ALA A 1 107 ? 13.683 9.705 -5.747 1.00 74.38 107 ALA A O 1
ATOM 840 N N . TYR A 1 108 ? 11.610 9.152 -6.400 1.00 73.19 108 TYR A N 1
ATOM 841 C CA . TYR A 1 108 ? 11.817 9.518 -7.804 1.00 73.19 108 TYR A CA 1
ATOM 842 C C . TYR A 1 108 ? 12.515 10.883 -7.995 1.00 73.19 108 TYR A C 1
ATOM 844 O O . TYR A 1 108 ? 13.487 10.986 -8.744 1.00 73.19 108 TYR A O 1
ATOM 852 N N . TRP A 1 109 ? 12.117 11.916 -7.244 1.00 71.44 109 TRP A N 1
ATOM 853 C CA . TRP A 1 109 ? 12.733 13.250 -7.326 1.00 71.44 109 TRP A CA 1
ATOM 854 C C . TRP A 1 109 ? 14.182 13.311 -6.832 1.00 71.44 109 TRP A C 1
ATOM 856 O O . TRP A 1 109 ? 14.931 14.187 -7.254 1.00 71.44 109 TRP A O 1
ATOM 866 N N . GLN A 1 110 ? 14.597 12.397 -5.952 1.00 73.19 110 GLN A N 1
ATOM 867 C CA . GLN A 1 110 ? 15.980 12.301 -5.475 1.00 73.19 110 GLN A CA 1
ATOM 868 C C . GLN A 1 110 ? 16.900 11.635 -6.510 1.00 73.19 110 GLN A C 1
ATOM 870 O O . GLN A 1 110 ? 18.122 11.724 -6.383 1.00 73.19 110 GLN A O 1
ATOM 875 N N . CYS A 1 111 ? 16.326 10.958 -7.510 1.00 68.12 111 CYS A N 1
ATOM 876 C CA . CYS A 1 111 ? 17.049 10.349 -8.626 1.00 68.12 111 CYS A CA 1
ATOM 877 C C . CYS A 1 111 ? 17.120 11.245 -9.867 1.00 68.12 111 CYS A C 1
ATOM 879 O O . CYS A 1 111 ? 17.872 10.920 -10.786 1.00 68.12 111 CYS A O 1
ATOM 881 N N . SER A 1 112 ? 16.384 12.363 -9.917 1.00 65.25 112 SER A N 1
ATOM 882 C CA . SER A 1 112 ? 16.549 13.309 -11.019 1.00 65.25 112 SER A CA 1
ATOM 883 C C . SER A 1 112 ? 17.950 13.916 -10.935 1.00 65.25 112 SER A C 1
ATOM 885 O O . SER A 1 112 ? 18.291 14.473 -9.886 1.00 65.25 112 SER A O 1
ATOM 887 N N . PRO A 1 113 ? 18.769 13.865 -12.004 1.00 64.56 113 PRO A N 1
ATOM 888 C CA . PRO A 1 113 ? 19.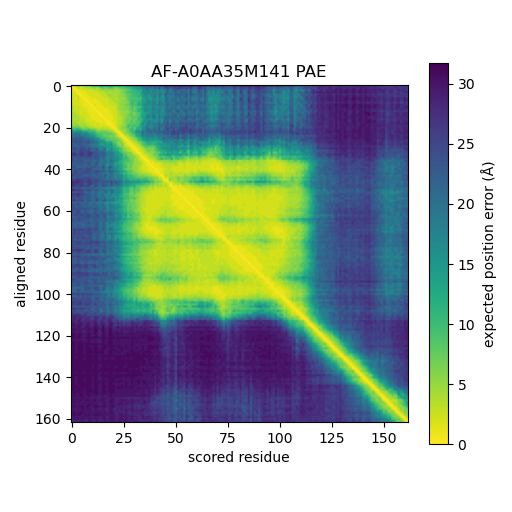974 14.672 -12.050 1.00 64.56 113 PRO A CA 1
ATOM 889 C C . PRO A 1 113 ? 19.535 16.116 -11.826 1.00 64.56 113 PRO A C 1
ATOM 891 O O . PRO A 1 113 ? 18.615 16.602 -12.489 1.00 64.56 113 PRO A O 1
ATOM 894 N N . SER A 1 114 ? 20.119 16.772 -10.827 1.00 57.66 114 SER A N 1
ATOM 895 C CA . SER A 1 114 ? 19.904 18.189 -10.583 1.00 57.66 114 SER A CA 1
ATOM 896 C C . SER A 1 114 ? 20.343 18.937 -11.839 1.00 57.66 114 SER A C 1
ATOM 898 O O . SER A 1 114 ? 21.529 19.211 -12.020 1.00 57.66 114 SER A O 1
ATOM 900 N N . LEU A 1 115 ? 19.404 19.239 -12.735 1.00 57.78 115 LEU A N 1
ATOM 901 C CA . LEU A 1 115 ? 19.607 20.329 -13.672 1.00 57.78 115 LEU A CA 1
ATOM 902 C C . LEU A 1 115 ? 19.895 21.561 -12.807 1.00 57.78 115 LEU A C 1
ATOM 904 O O . LEU A 1 115 ? 19.206 21.736 -11.796 1.00 57.78 115 LEU A O 1
ATOM 908 N N . PRO A 1 116 ? 20.932 22.356 -13.118 1.00 49.25 116 PRO A N 1
ATOM 909 C CA . PRO A 1 116 ? 21.239 23.553 -12.354 1.00 49.25 116 PRO A CA 1
ATOM 910 C C . PRO A 1 116 ? 19.994 24.439 -12.356 1.00 49.25 116 PRO A C 1
ATOM 912 O O . PRO A 1 116 ? 19.642 25.050 -13.361 1.00 49.25 116 PRO A O 1
ATOM 915 N N . VAL A 1 117 ? 19.285 24.439 -11.228 1.00 58.34 117 VAL A N 1
ATOM 916 C CA . VAL A 1 117 ? 18.201 25.370 -10.966 1.00 58.34 117 VAL A CA 1
ATOM 917 C C . VAL A 1 117 ? 18.901 26.701 -10.788 1.00 58.34 117 VAL A C 1
ATOM 919 O O . VAL A 1 117 ? 19.507 26.953 -9.748 1.00 58.34 117 VAL A O 1
ATOM 922 N N . GLU A 1 118 ? 18.882 27.523 -11.831 1.00 46.88 118 GLU A N 1
ATOM 923 C CA . GLU A 1 118 ? 19.181 28.939 -11.711 1.00 46.88 118 GLU A CA 1
ATOM 924 C C . GLU A 1 118 ? 18.228 29.501 -10.654 1.00 46.88 118 GLU A C 1
ATOM 926 O O . GLU A 1 118 ? 17.020 29.640 -10.851 1.00 46.88 118 GLU A O 1
ATOM 931 N N . THR A 1 119 ? 18.771 29.695 -9.457 1.00 55.25 119 THR A N 1
ATOM 932 C CA . THR A 1 119 ? 18.072 30.188 -8.279 1.00 55.25 119 THR A CA 1
ATOM 933 C C . THR A 1 119 ? 17.723 31.655 -8.498 1.00 55.25 119 THR A C 1
ATOM 935 O O . THR A 1 119 ? 18.422 32.545 -8.018 1.00 55.25 119 THR A O 1
ATOM 938 N N . ALA A 1 120 ? 16.634 31.926 -9.214 1.00 48.78 120 ALA A N 1
ATOM 939 C CA . ALA A 1 120 ? 15.972 33.219 -9.138 1.00 48.78 120 ALA A CA 1
ATOM 940 C C . ALA A 1 120 ? 15.334 33.346 -7.734 1.00 48.78 120 ALA A C 1
ATOM 942 O O . ALA A 1 120 ? 14.541 32.485 -7.332 1.00 48.78 120 ALA A O 1
ATOM 943 N N . PRO A 1 121 ? 15.681 34.370 -6.936 1.00 46.28 121 PRO A N 1
ATOM 944 C CA . PRO A 1 121 ? 15.314 34.425 -5.529 1.00 46.28 121 PRO A CA 1
ATOM 945 C C . PRO A 1 121 ? 13.864 34.895 -5.363 1.00 46.28 121 PRO A C 1
ATOM 947 O O . PRO A 1 121 ? 13.595 36.081 -5.210 1.00 46.28 121 PRO A O 1
ATOM 950 N N . LEU A 1 122 ? 12.911 33.963 -5.306 1.00 48.09 122 LEU A N 1
ATOM 951 C CA . LEU A 1 122 ? 11.554 34.243 -4.802 1.00 48.09 122 LEU A CA 1
ATOM 952 C C . LEU A 1 122 ? 11.456 34.155 -3.264 1.00 48.09 122 LEU A C 1
ATOM 954 O O . LEU A 1 122 ? 10.421 34.473 -2.683 1.00 48.09 122 LEU A O 1
ATOM 958 N N . ALA A 1 123 ? 12.543 33.787 -2.578 1.00 46.44 123 ALA A N 1
ATOM 959 C CA . ALA A 1 123 ? 12.588 33.677 -1.117 1.00 46.44 123 ALA A CA 1
ATOM 960 C C . ALA A 1 123 ? 12.823 35.016 -0.378 1.00 46.44 123 ALA A C 1
ATOM 962 O O . ALA A 1 123 ? 12.652 35.077 0.837 1.00 46.44 123 ALA A O 1
ATOM 963 N N . ALA A 1 124 ? 13.160 36.107 -1.076 1.00 43.38 124 ALA A N 1
ATOM 964 C CA . ALA A 1 124 ? 13.556 37.370 -0.437 1.00 43.38 124 ALA A CA 1
ATOM 965 C C . ALA A 1 124 ? 12.403 38.354 -0.129 1.00 43.38 124 ALA A C 1
ATOM 967 O O . ALA A 1 124 ? 12.664 39.484 0.273 1.00 43.38 124 ALA A O 1
ATOM 968 N N . SER A 1 125 ? 11.129 37.966 -0.288 1.00 40.12 125 SER A N 1
ATOM 969 C CA . SER A 1 125 ? 9.988 38.874 -0.035 1.00 40.12 125 SER A CA 1
ATOM 970 C C . SER A 1 125 ? 9.156 38.539 1.216 1.00 40.12 125 SER A C 1
ATOM 972 O O . SER A 1 125 ? 8.253 39.290 1.573 1.00 40.12 125 SER A O 1
ATOM 974 N N . ARG A 1 126 ? 9.453 37.449 1.944 1.00 44.25 126 ARG A N 1
ATOM 975 C CA . ARG A 1 126 ? 8.607 37.008 3.077 1.00 44.25 126 ARG A CA 1
ATOM 976 C C . ARG A 1 126 ? 9.119 37.325 4.485 1.00 44.25 126 ARG A C 1
ATOM 978 O O . ARG A 1 126 ? 8.392 37.064 5.435 1.00 44.25 126 ARG A O 1
ATOM 985 N N . GLN A 1 127 ? 10.316 37.894 4.649 1.00 41.12 127 GLN A N 1
ATOM 986 C CA . GLN A 1 127 ? 10.913 38.091 5.983 1.00 41.12 127 GLN A CA 1
ATOM 987 C C . GLN A 1 127 ? 10.735 39.490 6.602 1.00 41.12 127 GLN A C 1
ATOM 989 O O . GLN A 1 127 ? 11.036 39.655 7.777 1.00 41.12 127 GLN A O 1
ATOM 994 N N . ASN A 1 128 ? 10.166 40.472 5.891 1.00 36.75 128 ASN A N 1
ATOM 995 C CA . ASN A 1 128 ? 10.056 41.857 6.387 1.00 36.75 128 ASN A CA 1
ATOM 996 C C . ASN A 1 128 ? 8.618 42.322 6.689 1.00 36.75 128 ASN A C 1
ATOM 998 O O . ASN A 1 128 ? 8.299 43.500 6.531 1.00 36.75 128 ASN A O 1
ATOM 1002 N N . ALA A 1 129 ? 7.732 41.431 7.142 1.00 40.53 129 ALA A N 1
ATOM 1003 C CA . ALA A 1 129 ? 6.406 41.822 7.627 1.00 40.53 129 ALA A CA 1
ATOM 1004 C C . ALA A 1 129 ? 6.345 41.755 9.163 1.00 40.53 129 ALA A C 1
ATOM 1006 O O . ALA A 1 129 ? 6.072 40.719 9.761 1.00 40.53 129 ALA A O 1
ATOM 1007 N N . HIS A 1 130 ? 6.607 42.902 9.790 1.00 36.72 130 HIS A N 1
ATOM 1008 C CA . HIS A 1 130 ? 6.410 43.171 11.217 1.00 36.72 130 HIS A CA 1
ATOM 1009 C C . HIS A 1 130 ? 4.964 42.805 11.649 1.00 36.72 130 HIS A C 1
ATOM 1011 O O . HIS A 1 130 ? 4.018 43.195 10.953 1.00 36.72 130 HIS A O 1
ATOM 1017 N N . PRO A 1 131 ? 4.737 42.135 12.799 1.00 42.59 131 PRO A N 1
ATOM 1018 C CA . PRO A 1 131 ? 3.442 41.523 13.159 1.00 42.59 131 PRO A CA 1
ATOM 1019 C C . PRO A 1 131 ? 2.291 42.485 13.533 1.00 42.59 131 PRO A C 1
ATOM 1021 O O . PRO A 1 131 ? 1.311 42.061 14.131 1.00 42.59 131 PRO A O 1
ATOM 1024 N N . ALA A 1 132 ? 2.354 43.771 13.179 1.00 41.47 132 ALA A N 1
ATOM 1025 C CA . ALA A 1 132 ? 1.359 44.767 13.603 1.00 41.47 132 ALA A CA 1
ATOM 1026 C C . ALA A 1 132 ? 0.577 45.437 12.458 1.00 41.47 132 ALA A C 1
ATOM 1028 O O . ALA A 1 132 ? -0.262 46.298 12.721 1.00 41.47 132 ALA A O 1
ATOM 1029 N N . ARG A 1 133 ? 0.823 45.085 11.183 1.00 38.03 133 ARG A N 1
ATOM 1030 C CA . ARG A 1 133 ? 0.286 45.866 10.045 1.00 38.03 133 ARG A CA 1
ATOM 1031 C C . ARG A 1 133 ? -0.489 45.090 8.973 1.00 38.03 133 ARG A C 1
ATOM 1033 O O . ARG A 1 133 ? -0.862 45.685 7.971 1.00 38.03 133 ARG A O 1
ATOM 1040 N N . VAL A 1 134 ? -0.807 43.811 9.192 1.00 41.66 134 VAL A N 1
ATOM 1041 C CA . VAL A 1 134 ? -1.653 43.015 8.267 1.00 41.66 134 VAL A CA 1
ATOM 1042 C C . VAL A 1 134 ? -3.136 42.995 8.692 1.00 41.66 134 VAL A C 1
ATOM 1044 O O . VAL A 1 134 ? -3.997 42.572 7.934 1.00 41.66 134 VAL A O 1
ATOM 1047 N N . VAL A 1 135 ? -3.480 43.561 9.856 1.00 45.09 135 VAL A N 1
ATOM 1048 C CA . VAL A 1 135 ? -4.864 43.581 10.381 1.00 45.09 135 VAL A CA 1
ATOM 1049 C C . VAL A 1 135 ? -5.764 44.637 9.705 1.00 45.09 135 VAL A C 1
ATOM 1051 O O . VAL A 1 135 ? -6.963 44.662 9.945 1.00 45.09 135 VAL A O 1
ATOM 1054 N N . ARG A 1 136 ? -5.241 45.516 8.834 1.00 39.25 136 ARG A N 1
ATOM 1055 C CA . ARG A 1 136 ? -6.023 46.658 8.306 1.00 39.25 136 ARG A CA 1
ATOM 1056 C C . ARG A 1 136 ? -6.508 46.590 6.860 1.00 39.25 136 ARG A C 1
ATOM 1058 O O . ARG A 1 136 ? -7.299 47.447 6.501 1.00 39.25 136 ARG A O 1
ATOM 1065 N N . ASN A 1 137 ? -6.138 45.583 6.068 1.00 33.88 137 ASN A N 1
ATOM 1066 C CA . ASN A 1 137 ? -6.573 45.505 4.660 1.00 33.88 137 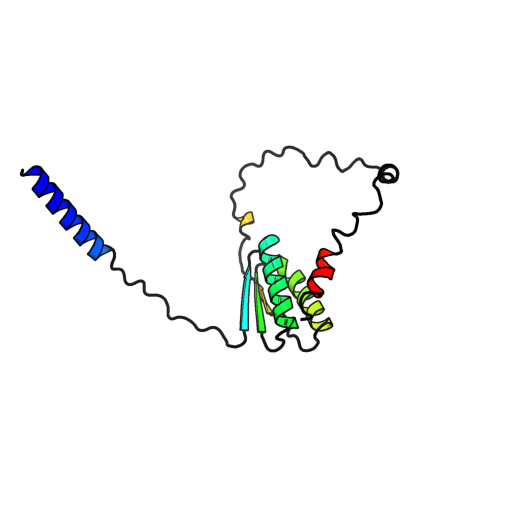ASN A CA 1
ATOM 1067 C C . ASN A 1 137 ? -7.387 44.245 4.311 1.00 33.88 137 ASN A C 1
ATOM 1069 O O . ASN A 1 137 ? -7.500 43.891 3.145 1.00 33.88 137 ASN A O 1
ATOM 1073 N N . LEU A 1 138 ? -8.002 43.602 5.308 1.00 40.09 138 LEU A N 1
ATOM 1074 C CA . LEU A 1 138 ? -9.004 42.539 5.120 1.00 40.09 138 LEU A CA 1
ATOM 1075 C C . LEU A 1 138 ? -10.388 42.962 5.643 1.00 40.09 138 LEU A C 1
ATOM 1077 O O . LEU A 1 138 ? -11.191 42.142 6.067 1.00 40.09 138 LEU A O 1
ATOM 1081 N N . ALA A 1 139 ? -10.667 44.266 5.609 1.00 40.75 139 ALA A N 1
ATOM 1082 C CA . ALA A 1 139 ? -11.964 44.840 5.945 1.00 40.75 139 ALA A CA 1
ATOM 1083 C C . ALA A 1 139 ? -12.525 45.607 4.740 1.00 40.75 139 ALA A C 1
ATOM 1085 O O . ALA A 1 139 ? -12.650 46.824 4.788 1.00 40.75 139 ALA A O 1
ATOM 1086 N N . MET A 1 140 ? -12.784 44.895 3.640 1.00 42.19 140 MET A N 1
ATOM 1087 C CA . MET A 1 140 ? -13.834 45.213 2.657 1.00 42.19 140 MET A CA 1
ATOM 1088 C C . MET A 1 140 ? -13.852 44.151 1.545 1.00 42.19 140 MET A C 1
ATOM 1090 O O . MET A 1 140 ? -13.436 44.391 0.418 1.00 42.19 140 MET A O 1
ATOM 1094 N N . VAL A 1 141 ? -14.336 42.955 1.878 1.00 43.16 141 VAL A N 1
ATOM 1095 C CA . VAL A 1 141 ? -14.918 41.998 0.922 1.00 43.16 141 VAL A CA 1
ATOM 1096 C C . VAL A 1 141 ? -16.161 41.429 1.626 1.00 43.16 141 VAL A C 1
ATOM 1098 O O . VAL A 1 141 ? -16.068 41.121 2.817 1.00 43.16 141 VAL A O 1
ATOM 1101 N N . PRO A 1 142 ? -17.340 41.414 0.976 1.00 42.28 142 PRO A N 1
ATOM 1102 C CA . PRO A 1 142 ? -18.616 41.082 1.615 1.00 42.28 142 PRO A CA 1
ATOM 1103 C C . PRO A 1 142 ? -18.639 39.648 2.179 1.00 42.28 142 PRO A C 1
ATOM 1105 O O . PRO A 1 142 ? -17.826 38.814 1.784 1.00 42.28 142 PRO A O 1
ATOM 1108 N N . PRO A 1 143 ? -19.548 39.351 3.128 1.00 42.50 143 PRO A N 1
ATOM 1109 C CA . PRO A 1 143 ? -19.534 38.106 3.883 1.00 42.50 143 PRO A CA 1
ATOM 1110 C C . PRO A 1 143 ? -19.955 36.942 2.985 1.00 42.50 143 PRO A C 1
ATOM 1112 O O . PRO A 1 143 ? -21.135 36.731 2.723 1.00 42.50 143 PRO A O 1
ATOM 1115 N N . GLY A 1 144 ? -18.972 36.189 2.512 1.00 47.12 144 GLY A N 1
ATOM 1116 C CA . GLY A 1 144 ? -19.194 35.010 1.692 1.00 47.12 144 GLY A CA 1
ATOM 1117 C C . GLY A 1 144 ? -17.922 34.662 0.949 1.00 47.12 144 GLY A C 1
ATOM 1118 O O . GLY A 1 144 ? -17.746 35.145 -0.152 1.00 47.12 144 GLY A O 1
ATOM 1119 N N . GLU A 1 145 ? -17.041 33.902 1.607 1.00 43.41 145 GLU A N 1
ATOM 1120 C CA . GLU A 1 145 ? -15.933 33.088 1.059 1.00 43.41 145 GLU A CA 1
ATOM 1121 C C . GLU A 1 145 ? -14.765 33.037 2.058 1.00 43.41 145 GLU A C 1
ATOM 1123 O O . GLU A 1 145 ? -13.667 33.540 1.845 1.00 43.41 145 GLU A O 1
ATOM 1128 N N . SER A 1 146 ? -15.004 32.395 3.200 1.00 39.38 146 SER A N 1
ATOM 1129 C CA . SER A 1 146 ? -13.943 31.937 4.108 1.00 39.38 146 SER A CA 1
ATOM 1130 C C . SER A 1 146 ? -14.273 30.568 4.711 1.00 39.38 146 SER A C 1
ATOM 1132 O O . SER A 1 146 ? -13.958 30.283 5.861 1.00 39.38 146 SER A O 1
ATOM 1134 N N . ALA A 1 147 ? -14.889 29.699 3.905 1.00 38.38 147 ALA A N 1
ATOM 1135 C CA . ALA A 1 147 ? -15.160 28.300 4.248 1.00 38.38 147 ALA A CA 1
ATOM 1136 C C . ALA A 1 147 ? -14.333 27.296 3.417 1.00 38.38 147 ALA A C 1
ATOM 1138 O O . ALA A 1 147 ? -14.411 26.093 3.637 1.00 38.38 147 ALA A O 1
ATOM 1139 N N . PHE A 1 148 ? -13.496 27.749 2.476 1.00 43.09 148 PHE A N 1
ATOM 1140 C CA . PHE A 1 148 ? -13.034 26.869 1.394 1.00 43.09 148 PHE A CA 1
ATOM 1141 C C . PHE A 1 148 ? -11.809 25.984 1.694 1.00 43.09 148 PHE A C 1
ATOM 1143 O O . PHE A 1 148 ? -11.421 25.174 0.860 1.00 43.09 148 PHE A O 1
ATOM 1150 N N . THR A 1 149 ? -11.192 26.072 2.875 1.00 42.75 149 THR A N 1
ATOM 1151 C CA . THR A 1 149 ? -10.026 25.224 3.217 1.00 42.75 149 THR A CA 1
ATOM 1152 C C . THR A 1 149 ? -10.217 24.334 4.442 1.00 42.75 149 THR A C 1
ATOM 1154 O O . THR A 1 149 ? -9.404 23.440 4.660 1.00 42.75 149 THR A O 1
ATOM 1157 N N . ALA A 1 150 ? -11.318 24.492 5.182 1.00 37.81 150 ALA A N 1
ATOM 1158 C CA . ALA A 1 150 ? -11.716 23.568 6.248 1.00 37.81 150 ALA A CA 1
ATOM 1159 C C . ALA A 1 150 ? -12.938 22.707 5.867 1.00 37.81 150 ALA A C 1
ATOM 1161 O O . ALA A 1 150 ? -13.094 21.613 6.407 1.00 37.81 150 ALA A O 1
ATOM 1162 N N . GLU A 1 151 ? -13.762 23.125 4.894 1.00 32.28 151 GLU A N 1
ATOM 1163 C CA . GLU A 1 151 ? -14.898 22.311 4.435 1.00 32.28 151 GLU A CA 1
ATOM 1164 C C . GLU A 1 151 ? -14.495 21.103 3.586 1.00 32.28 151 GLU A C 1
ATOM 1166 O O . GLU A 1 151 ? -15.222 20.117 3.587 1.00 32.28 151 GLU A O 1
ATOM 1171 N N . PHE A 1 152 ? -13.349 21.100 2.896 1.00 35.88 152 PHE A N 1
ATOM 1172 C CA . PHE A 1 152 ? -13.011 19.961 2.028 1.00 35.88 152 PHE A CA 1
ATOM 1173 C C . PHE A 1 152 ? -12.711 18.674 2.817 1.00 35.88 152 PHE A C 1
ATOM 1175 O O . PHE A 1 152 ? -12.925 17.576 2.310 1.00 35.88 152 PHE A O 1
ATOM 1182 N N . LEU A 1 153 ? -12.277 18.792 4.079 1.00 36.56 153 LEU A N 1
ATOM 1183 C CA . LEU A 1 153 ? -12.028 17.626 4.932 1.00 36.56 153 LEU A CA 1
ATOM 1184 C C . LEU A 1 153 ? -13.295 17.130 5.653 1.00 36.56 153 LEU A C 1
ATOM 1186 O O . LEU A 1 153 ? -13.385 15.949 5.968 1.00 36.56 153 LEU A O 1
ATOM 1190 N N . ILE A 1 154 ? -14.281 18.006 5.891 1.00 40.25 154 ILE A N 1
ATOM 1191 C CA . ILE A 1 154 ? -15.535 17.648 6.581 1.00 40.25 154 ILE A CA 1
ATOM 1192 C C . ILE A 1 154 ? -16.606 17.195 5.575 1.00 40.25 154 ILE A C 1
ATOM 1194 O O . ILE A 1 154 ? -17.333 16.240 5.833 1.00 40.25 154 ILE A O 1
ATOM 1198 N N . ARG A 1 155 ? -16.655 17.781 4.373 1.00 34.41 155 ARG A N 1
ATOM 1199 C CA . ARG A 1 155 ? -17.685 17.470 3.366 1.00 34.41 155 ARG A CA 1
ATOM 1200 C C . ARG A 1 155 ? -17.453 16.172 2.584 1.00 34.41 155 ARG A C 1
ATOM 1202 O O . ARG A 1 155 ? -18.344 15.737 1.864 1.00 34.41 155 ARG A O 1
ATOM 1209 N N . SER A 1 156 ? -16.300 15.517 2.747 1.00 36.44 156 SER A N 1
ATOM 1210 C CA . SER A 1 156 ? -16.106 14.152 2.235 1.00 36.44 156 SER A CA 1
ATOM 1211 C C . SER A 1 156 ? -16.789 13.085 3.108 1.00 36.44 156 SER A C 1
ATOM 1213 O O . SER A 1 156 ? -16.866 11.936 2.678 1.00 36.44 156 SER A O 1
ATOM 1215 N N . MET A 1 157 ? -17.285 13.431 4.308 1.00 38.41 157 MET A N 1
ATOM 1216 C CA . MET A 1 157 ? -17.983 12.489 5.199 1.00 38.41 157 MET A CA 1
ATOM 1217 C C . MET A 1 157 ? -19.501 12.391 4.958 1.00 38.41 157 MET A C 1
ATOM 1219 O O . MET A 1 157 ? -20.092 11.408 5.390 1.00 38.41 157 MET A O 1
ATOM 1223 N N . ASP A 1 158 ? -20.118 13.317 4.214 1.00 33.25 158 ASP A N 1
ATOM 1224 C CA . ASP A 1 158 ? -21.570 13.307 3.936 1.00 33.25 158 ASP A CA 1
ATOM 1225 C C . ASP A 1 158 ? -21.966 12.587 2.630 1.00 33.25 158 ASP A C 1
ATOM 1227 O O . ASP A 1 158 ? -23.141 12.536 2.277 1.00 33.25 158 ASP A O 1
ATOM 1231 N N . ILE A 1 159 ? -21.016 11.988 1.901 1.00 39.41 159 ILE A N 1
ATOM 1232 C CA . ILE A 1 159 ? -21.310 11.253 0.650 1.00 39.41 159 ILE A CA 1
ATOM 1233 C C . ILE A 1 159 ? -21.593 9.751 0.905 1.00 39.41 159 ILE A C 1
ATOM 1235 O O . ILE A 1 159 ? -21.913 9.018 -0.023 1.00 39.41 159 ILE A O 1
ATOM 1239 N N . ILE A 1 160 ? -21.559 9.277 2.160 1.00 38.12 160 ILE A N 1
ATOM 1240 C CA . ILE A 1 160 ? -21.829 7.863 2.520 1.00 38.12 160 ILE A CA 1
ATOM 1241 C C . ILE A 1 160 ? -23.030 7.737 3.483 1.00 38.12 160 ILE A C 1
ATOM 1243 O O . ILE A 1 160 ? -23.035 6.953 4.429 1.00 38.12 160 ILE A O 1
ATOM 1247 N N . SER A 1 161 ? -24.076 8.534 3.262 1.00 37.94 161 SER A N 1
ATOM 1248 C CA . SER A 1 161 ? -25.426 8.236 3.761 1.00 37.94 161 SER A CA 1
ATOM 1249 C C . SER A 1 161 ? -26.434 8.383 2.631 1.00 37.94 161 SER A C 1
ATOM 1251 O O . SER A 1 161 ? -27.172 9.363 2.538 1.00 37.94 161 SER A O 1
ATOM 1253 N N . LEU A 1 162 ? -26.412 7.381 1.756 1.00 35.44 162 LEU A N 1
ATOM 1254 C CA . LEU A 1 162 ? -27.517 6.940 0.912 1.00 35.44 162 LEU A CA 1
ATOM 1255 C C . LEU A 1 162 ? -27.388 5.429 0.727 1.00 35.44 162 LEU A C 1
ATOM 1257 O O . LEU A 1 162 ? -26.253 4.977 0.453 1.00 35.44 162 LEU A O 1
#

Radius of gyration: 28.48 Å; Cα contacts (8 Å, |Δi|>4): 113; chains: 1; bounding box: 49×64×82 Å

Secondary structure (DSSP, 8-state):
-HHHHHHHHHHHHHHHHHHHHT-----PPP--PPPTTEEEEE--S-HHHHHHHHHHHHHHHHH-TTSEEEEEE-GGGHHHHHHHHHHHHHH-TTPPPPEEEEPPS--HHHHS----------GGGSS---TTSSTTSSS-S-S----TTTHHHHTTSTTS--

Nearest PDB structures (foldseek):
  4bgu-assembly1_D  TM=6.237E-01  e=2.404E-01  Haloferax volcanii
  2y4l-assembly2_B  TM=5.292E-01  e=1.599E-01  Rhodothermus marinus DSM 4252
  3mbo-assembly2_C  TM=5.970E-01  e=3.615E-01  Bacillus anthracis
  2y4j-assembly1_A  TM=5.401E-01  e=2.573E-01  Rhodothermus marinus
  4m6w-assembly1_B  TM=4.183E-01  e=5.817E-01  Homo sapiens

pLDDT: mean 72.71, std 21.39, range [32.28, 94.88]

Mean predicted aligned error: 17.93 Å

Organism: NCBI:txid1926264

Sequence (162 aa):
MFIRILLLTGALIAAFVAFYLSSSPEERPPYIQGRNRTALFISNIEHGLSNVHIATASSILENYPDIEVHYASFSSLDDKLARVSKFTQAKTPAAKEITYHEIDGKAYWQCSPSLPVETAPLAASRQNAHPARVVRNLAMVPPGESAFTAEFLIRSMDIISL

Foldseek 3Di:
DVVVVVVVVVVVVVVVVCVVVVPDPPCDPPPDDDDPLEAEAEDEPDPPVVVVSLVVQLVCQLPPQSHAAEYEYAPVCPVVLQVSQVVSCVNPVSHDRYHYDHDDDDGPVVPPDPPPPPCPDPPPPPPPDDPPPPVPPPPDDDPDDDCPPVCVVVVVVPPPDD